Protein AF-T1H4M9-F1 (afdb_monomer_lite)

Sequence (95 aa):
MSRQRAESLLKQGDKEGCFVVRKSSTKGLYTLSLHTKVPQSHVKHYHIKQNARGEYYLSEKHCCENIPDLINYHRHNSGGLACRLKSSPCDRPVP

InterPro domains:
  IPR000980 SH2 domain [PF00017] (1-74)
  IPR000980 SH2 domain [PS50001] (1-89)
  IPR000980 SH2 domain [SM00252] (1-80)
  IPR036860 SH2 domain superfamily [G3DSA:3.30.505.10] (1-94)
  IPR036860 SH2 domain superfamily [SSF55550] (1-86)
  IPR043539 Grb2-like [PTHR46037] (2-86)

Foldseek 3Di:
DDPVVQLVLQVVVVDALAWDKDDDPDPPKIKIWGFHPVPHTDIDIFIFHADPVCWTDSDPQDTHNDPVVVLVCQQVPVSPPPHRRPYYSPPPPDD

pLDDT: mean 81.82, std 11.46, range [34.91, 91.0]

Organism: Megaselia scalaris (NCBI:txid36166)

Radius of gyration: 12.99 Å; chains: 1; bounding box: 29×38×28 Å

Structure (mmCIF, N/CA/C/O backbone):
data_AF-T1H4M9-F1
#
_entry.id   AF-T1H4M9-F1
#
loop_
_atom_site.group_PDB
_atom_site.id
_atom_site.type_symbol
_atom_site.label_atom_id
_atom_site.label_alt_id
_atom_site.label_comp_id
_atom_site.label_asym_id
_atom_site.label_entity_id
_atom_site.label_seq_id
_atom_site.pdbx_PDB_ins_code
_atom_site.Cartn_x
_atom_site.Cartn_y
_atom_site.Cartn_z
_atom_site.occupancy
_atom_site.B_iso_or_equiv
_atom_site.auth_seq_id
_atom_site.auth_comp_id
_atom_site.auth_asym_id
_atom_site.auth_atom_id
_atom_site.pdbx_PDB_model_num
ATOM 1 N N . MET A 1 1 ? -2.254 -12.261 5.582 1.00 70.94 1 MET A N 1
ATOM 2 C CA . MET A 1 1 ? -1.130 -12.355 4.619 1.00 70.94 1 MET A CA 1
ATOM 3 C C . MET A 1 1 ? 0.120 -11.772 5.271 1.00 70.94 1 MET A C 1
ATOM 5 O O . MET A 1 1 ? 0.046 -10.658 5.777 1.00 70.94 1 MET A O 1
ATOM 9 N N . SER A 1 2 ? 1.235 -12.511 5.311 1.00 83.94 2 SER A N 1
ATOM 10 C CA . SER A 1 2 ? 2.495 -12.048 5.920 1.00 83.94 2 SER A CA 1
ATOM 11 C C . SER A 1 2 ? 3.293 -11.129 4.986 1.00 83.94 2 SER A C 1
ATOM 13 O O . SER A 1 2 ? 3.031 -11.076 3.782 1.00 83.94 2 SER A O 1
ATOM 15 N N . ARG A 1 3 ? 4.278 -10.409 5.544 1.00 84.50 3 ARG A N 1
ATOM 16 C CA . ARG A 1 3 ? 5.198 -9.549 4.780 1.00 84.50 3 ARG A CA 1
ATOM 17 C C . ARG A 1 3 ? 5.925 -10.348 3.698 1.00 84.50 3 ARG A C 1
ATOM 19 O O . ARG A 1 3 ? 5.829 -9.978 2.534 1.00 84.50 3 ARG A O 1
ATOM 26 N N . GLN A 1 4 ? 6.535 -11.480 4.070 1.00 87.25 4 GLN A N 1
ATOM 27 C CA . GLN A 1 4 ? 7.284 -12.309 3.121 1.00 87.25 4 GLN A CA 1
ATOM 28 C C . GLN A 1 4 ? 6.402 -12.829 1.981 1.00 87.25 4 GLN A C 1
ATOM 30 O O . GLN A 1 4 ? 6.839 -12.842 0.831 1.00 87.25 4 GLN A O 1
ATOM 35 N N . ARG A 1 5 ? 5.144 -13.215 2.260 1.00 87.38 5 ARG A N 1
ATOM 36 C CA . ARG A 1 5 ? 4.216 -13.628 1.194 1.00 87.38 5 ARG A CA 1
ATOM 37 C C . ARG A 1 5 ? 3.910 -12.487 0.234 1.00 87.38 5 ARG A C 1
ATOM 39 O O . ARG A 1 5 ? 3.933 -12.708 -0.970 1.00 87.38 5 ARG A O 1
ATOM 46 N N . ALA A 1 6 ? 3.631 -11.291 0.751 1.00 88.31 6 ALA A N 1
ATOM 47 C CA . ALA A 1 6 ? 3.362 -10.131 -0.094 1.00 88.31 6 ALA A CA 1
ATOM 48 C C . ALA A 1 6 ? 4.570 -9.798 -0.981 1.00 88.31 6 ALA A C 1
ATOM 50 O O . ALA A 1 6 ? 4.403 -9.596 -2.178 1.00 88.31 6 ALA A O 1
ATOM 51 N N . GLU A 1 7 ? 5.785 -9.809 -0.425 1.00 89.00 7 GLU A N 1
ATOM 52 C CA . GLU A 1 7 ? 7.011 -9.592 -1.202 1.00 89.00 7 GLU A CA 1
ATOM 53 C C . GLU A 1 7 ? 7.208 -10.659 -2.276 1.00 89.00 7 GLU A C 1
ATOM 55 O O . GLU A 1 7 ? 7.514 -10.319 -3.413 1.00 89.00 7 GLU A O 1
ATOM 60 N N . SER A 1 8 ? 6.991 -11.931 -1.938 1.00 89.00 8 SER A N 1
ATOM 61 C CA . SER A 1 8 ? 7.130 -13.042 -2.885 1.00 89.00 8 SER A CA 1
ATOM 62 C C . SER A 1 8 ? 6.129 -12.927 -4.035 1.00 89.00 8 SER A C 1
ATOM 64 O O . SER A 1 8 ? 6.527 -13.041 -5.187 1.00 89.00 8 SER A O 1
ATOM 66 N N . LEU A 1 9 ? 4.859 -12.619 -3.746 1.00 87.50 9 LEU A N 1
ATOM 67 C CA . LEU A 1 9 ? 3.817 -12.416 -4.765 1.00 87.50 9 LEU A CA 1
ATOM 68 C C . LEU A 1 9 ? 4.137 -11.237 -5.687 1.00 87.50 9 LEU A C 1
ATOM 70 O O . LEU A 1 9 ? 4.002 -11.327 -6.905 1.00 87.50 9 LEU A O 1
ATOM 74 N N . LEU A 1 10 ? 4.577 -10.126 -5.101 1.00 88.06 10 LEU A N 1
ATOM 75 C CA . LEU A 1 10 ? 4.938 -8.923 -5.839 1.00 88.06 10 LEU A CA 1
ATOM 76 C C . LEU A 1 10 ? 6.170 -9.128 -6.722 1.00 88.06 10 LEU A C 1
ATOM 78 O O . LEU A 1 10 ? 6.167 -8.704 -7.875 1.00 88.06 10 LEU A O 1
ATOM 82 N N . LYS A 1 11 ? 7.198 -9.803 -6.196 1.00 85.50 11 LYS A N 1
ATOM 83 C CA . 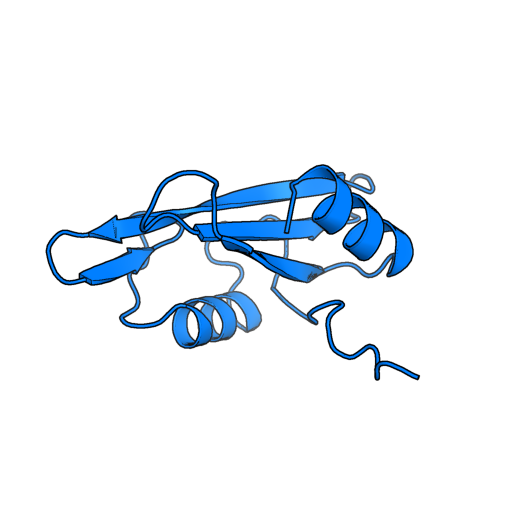LYS A 1 11 ? 8.405 -10.168 -6.946 1.00 85.50 11 LYS A CA 1
ATOM 84 C C . LYS A 1 11 ? 8.102 -11.191 -8.039 1.00 85.50 11 LYS A C 1
ATOM 86 O O . LYS A 1 11 ? 8.619 -11.047 -9.133 1.00 85.50 11 LYS A O 1
ATOM 91 N N . GLN A 1 12 ? 7.233 -12.169 -7.781 1.00 84.38 12 GLN A N 1
ATOM 92 C CA . GLN A 1 12 ? 6.801 -13.150 -8.782 1.00 84.38 12 GLN A CA 1
ATOM 93 C C . GLN A 1 12 ? 6.031 -12.495 -9.933 1.00 84.38 12 GLN A C 1
ATOM 95 O O . GLN A 1 12 ? 6.164 -12.912 -11.079 1.00 84.38 12 GLN A O 1
ATOM 100 N N . GLY A 1 13 ? 5.227 -11.471 -9.635 1.00 77.81 13 GLY A N 1
ATOM 101 C CA . GLY A 1 13 ? 4.548 -10.687 -10.661 1.00 77.81 13 GLY A CA 1
ATOM 102 C C . GLY A 1 13 ? 5.499 -9.833 -11.501 1.00 77.81 13 GLY A C 1
ATOM 103 O O . GLY A 1 13 ? 5.123 -9.469 -12.610 1.00 77.81 13 GLY A O 1
ATOM 104 N N . ASP A 1 14 ? 6.681 -9.499 -10.966 1.00 80.44 14 ASP A N 1
ATOM 105 C CA . ASP A 1 14 ? 7.760 -8.721 -11.594 1.00 80.44 14 ASP A CA 1
ATOM 106 C C . ASP A 1 14 ? 7.252 -7.503 -12.403 1.00 80.44 14 ASP A C 1
ATOM 108 O O . ASP A 1 14 ? 7.741 -7.156 -13.479 1.00 80.44 14 ASP A O 1
ATOM 112 N N . LYS A 1 15 ? 6.217 -6.836 -11.879 1.00 84.06 15 LYS A N 1
ATOM 113 C CA . LYS A 1 15 ? 5.491 -5.740 -12.536 1.00 84.06 15 LYS A CA 1
ATOM 114 C C . LYS A 1 15 ? 5.584 -4.475 -11.700 1.00 84.06 15 LYS A C 1
ATOM 116 O O . LYS A 1 15 ? 5.164 -4.445 -10.545 1.00 84.06 15 LYS A O 1
ATOM 121 N N . GLU A 1 16 ? 6.114 -3.407 -12.285 1.00 86.38 16 GLU A N 1
ATOM 122 C CA . GLU A 1 16 ? 6.188 -2.111 -11.612 1.00 86.38 16 GLU A CA 1
ATOM 123 C C . GLU A 1 16 ? 4.789 -1.557 -11.321 1.00 86.38 16 GLU A C 1
ATOM 125 O O . GLU A 1 16 ? 3.916 -1.565 -12.190 1.00 86.38 16 GLU A O 1
ATOM 130 N N . GLY A 1 17 ? 4.591 -1.035 -10.109 1.00 85.81 17 GLY A N 1
ATOM 131 C CA . GLY A 1 17 ? 3.294 -0.534 -9.666 1.00 85.81 17 GLY A CA 1
ATOM 132 C C . GLY A 1 17 ? 2.366 -1.653 -9.198 1.00 85.81 17 GLY A C 1
ATOM 133 O O . GLY A 1 17 ? 1.188 -1.403 -8.943 1.00 85.81 17 GLY A O 1
ATOM 134 N N . CYS A 1 18 ? 2.869 -2.889 -9.091 1.00 89.94 18 CYS A N 1
ATOM 135 C 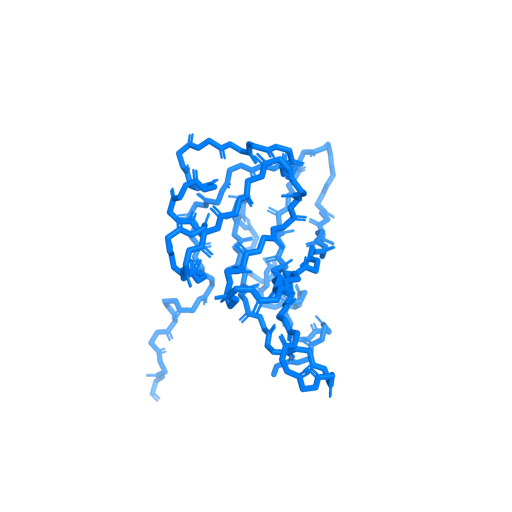CA . CYS A 1 18 ? 2.118 -3.992 -8.517 1.00 89.94 18 CYS A CA 1
ATOM 136 C C . CYS A 1 18 ? 1.985 -3.793 -7.002 1.00 89.94 18 CYS A C 1
ATOM 138 O O . CYS A 1 18 ? 2.973 -3.474 -6.340 1.00 89.94 18 CYS A O 1
ATOM 140 N N . PHE A 1 19 ? 0.790 -3.953 -6.437 1.00 89.88 19 PHE A N 1
ATOM 141 C CA . PHE A 1 19 ? 0.554 -3.655 -5.022 1.00 89.88 19 PHE A CA 1
ATOM 142 C C . PHE A 1 19 ? -0.397 -4.633 -4.341 1.00 89.88 19 PHE A C 1
ATOM 144 O O . PHE A 1 19 ? -1.295 -5.189 -4.958 1.00 89.88 19 PHE A O 1
ATOM 151 N N . VAL A 1 20 ? -0.241 -4.820 -3.035 1.00 89.62 20 VAL A N 1
ATOM 152 C CA . VAL A 1 20 ? -1.117 -5.678 -2.226 1.00 89.62 20 VAL A CA 1
ATOM 153 C C . VAL A 1 20 ? -1.422 -4.977 -0.916 1.00 89.62 20 VAL A C 1
ATOM 155 O O . VAL A 1 20 ? -0.517 -4.448 -0.268 1.00 89.62 20 VAL A O 1
ATOM 158 N N . VAL A 1 21 ? -2.680 -5.022 -0.487 1.00 88.81 21 VAL A N 1
ATOM 159 C CA . VAL A 1 21 ? -3.055 -4.614 0.867 1.00 88.81 21 VAL A CA 1
ATOM 160 C C . VAL A 1 21 ? -3.183 -5.848 1.743 1.00 88.81 21 VAL A C 1
ATOM 162 O O . VAL A 1 21 ? -3.898 -6.795 1.421 1.00 88.81 21 VAL A O 1
ATOM 165 N N . ARG A 1 22 ? -2.478 -5.837 2.872 1.00 86.88 22 ARG A N 1
ATOM 166 C CA . ARG A 1 22 ? -2.552 -6.880 3.896 1.00 86.88 22 ARG A CA 1
ATOM 167 C C . ARG A 1 22 ? -2.973 -6.281 5.230 1.00 86.88 22 ARG A C 1
ATOM 169 O O . ARG A 1 22 ? -2.570 -5.173 5.566 1.00 86.88 22 ARG A O 1
ATOM 176 N N . LYS A 1 23 ? -3.748 -7.035 6.008 1.00 82.94 23 LYS A N 1
ATOM 177 C CA . LYS A 1 23 ? -3.984 -6.733 7.426 1.00 82.94 23 LYS A CA 1
ATOM 178 C C . LYS A 1 23 ? -2.668 -6.903 8.187 1.00 82.94 23 LYS A C 1
ATOM 180 O O . LYS A 1 23 ? -1.961 -7.892 7.968 1.00 82.94 23 LYS A O 1
ATOM 185 N N . SER A 1 24 ? -2.325 -5.925 9.017 1.00 74.94 24 SER A N 1
ATOM 186 C CA . SER A 1 24 ? -1.208 -6.037 9.951 1.00 74.94 24 SER A CA 1
ATOM 187 C C . SER A 1 24 ? -1.569 -7.010 11.076 1.00 74.94 24 SER A C 1
ATOM 189 O O . SER A 1 24 ? -2.740 -7.335 11.274 1.00 74.94 24 SER A O 1
ATOM 191 N N . SER A 1 25 ? -0.569 -7.477 11.824 1.00 69.94 25 SER A N 1
ATOM 192 C CA . SER A 1 25 ? -0.802 -8.281 13.032 1.00 69.94 25 SER A CA 1
ATOM 193 C C . SER A 1 25 ? -1.534 -7.482 14.118 1.00 69.94 25 SER A C 1
ATOM 195 O O . SER A 1 25 ? -2.203 -8.060 14.968 1.00 69.94 25 SER A O 1
ATOM 197 N N . THR A 1 26 ? -1.447 -6.151 14.072 1.00 71.69 26 THR A N 1
ATOM 198 C CA . THR A 1 26 ? -2.198 -5.245 14.945 1.00 71.69 26 THR A CA 1
ATOM 199 C C . THR A 1 26 ? -3.629 -5.071 14.436 1.00 71.69 26 THR A C 1
ATOM 201 O O . THR A 1 26 ? -3.838 -4.703 13.275 1.00 71.69 26 THR A O 1
ATOM 204 N N . LYS A 1 27 ? -4.623 -5.285 15.311 1.00 68.81 27 LYS A N 1
ATOM 205 C CA . LYS A 1 27 ? -6.039 -5.025 15.002 1.00 68.81 27 LYS A CA 1
ATOM 206 C C . LYS A 1 27 ? -6.224 -3.577 14.529 1.00 68.81 27 LYS A C 1
ATOM 208 O O . LYS A 1 27 ? -5.761 -2.652 15.184 1.00 68.81 27 LYS A O 1
ATOM 213 N N . GLY A 1 28 ? -6.903 -3.404 13.396 1.00 71.56 28 GLY A N 1
ATOM 214 C CA . GLY A 1 28 ? -7.225 -2.090 12.824 1.00 71.56 28 GLY A CA 1
ATOM 215 C C . GLY A 1 28 ? -6.133 -1.463 11.952 1.00 71.56 28 GLY A C 1
ATOM 216 O O . GLY A 1 28 ? -6.377 -0.430 11.343 1.00 71.56 28 GLY A O 1
ATOM 217 N N . LEU A 1 29 ? -4.951 -2.079 11.829 1.00 83.06 29 LEU A N 1
ATOM 218 C CA . LEU A 1 29 ? -3.896 -1.567 10.951 1.00 83.06 29 LEU A CA 1
ATOM 219 C C . LEU A 1 29 ? -3.812 -2.370 9.656 1.00 83.06 29 LEU A C 1
ATOM 221 O O . LEU A 1 29 ? -3.801 -3.604 9.657 1.00 83.06 29 LEU A O 1
ATOM 225 N N . TYR A 1 30 ? -3.669 -1.660 8.542 1.00 88.69 30 TYR A N 1
ATOM 226 C CA . TYR A 1 30 ? -3.427 -2.258 7.235 1.00 88.69 30 TYR A CA 1
ATOM 227 C C . TYR A 1 30 ? -2.046 -1.858 6.722 1.00 88.69 30 TYR A C 1
ATOM 229 O O . TYR A 1 30 ? -1.410 -0.914 7.186 1.00 88.69 30 TYR A O 1
ATOM 237 N N . THR A 1 31 ? -1.516 -2.626 5.784 1.00 89.75 31 THR A N 1
ATOM 238 C CA . THR A 1 31 ? -0.213 -2.367 5.178 1.00 89.75 31 THR A CA 1
ATOM 239 C C . THR A 1 31 ? -0.319 -2.557 3.679 1.00 89.75 31 THR A C 1
ATOM 241 O O . THR A 1 31 ? -0.658 -3.644 3.209 1.00 89.75 31 THR A O 1
ATOM 244 N N . LEU A 1 32 ? 0.004 -1.511 2.931 1.00 89.88 32 LEU A N 1
ATOM 245 C CA . LEU A 1 32 ? 0.116 -1.540 1.484 1.00 89.88 32 LEU A CA 1
ATOM 246 C C . LEU A 1 32 ? 1.559 -1.874 1.108 1.00 89.88 32 LEU A C 1
ATOM 248 O O . LEU A 1 32 ? 2.492 -1.162 1.459 1.00 89.88 32 LEU A O 1
ATOM 252 N N . SER A 1 33 ? 1.758 -2.991 0.425 1.00 90.56 33 SER A N 1
ATOM 253 C CA . SER A 1 33 ? 3.059 -3.382 -0.118 1.00 90.56 33 SER A CA 1
ATOM 254 C C . SER A 1 33 ? 3.059 -3.069 -1.609 1.00 90.56 33 SER A C 1
ATOM 256 O O . SER A 1 33 ? 2.164 -3.527 -2.308 1.00 90.56 33 SER A O 1
ATOM 258 N N . LEU A 1 34 ? 4.024 -2.285 -2.078 1.00 90.31 34 LEU A N 1
ATOM 259 C CA . LEU A 1 34 ? 4.148 -1.797 -3.451 1.00 90.31 34 LEU A CA 1
ATOM 260 C C . LEU A 1 34 ? 5.479 -2.250 -4.043 1.00 90.31 34 LEU A C 1
ATOM 262 O O . LEU A 1 34 ? 6.535 -2.001 -3.468 1.00 90.31 34 LEU A O 1
ATOM 266 N N . HIS A 1 35 ? 5.432 -2.859 -5.216 1.00 91.00 35 HIS A N 1
ATOM 267 C CA . HIS A 1 35 ? 6.603 -3.204 -6.001 1.00 91.00 35 HIS A CA 1
ATOM 268 C C . HIS A 1 35 ? 7.019 -2.042 -6.904 1.00 91.00 35 HIS A C 1
ATOM 270 O O . HIS A 1 35 ? 6.230 -1.561 -7.723 1.00 91.00 35 HIS A O 1
ATOM 276 N N . THR A 1 36 ? 8.274 -1.620 -6.781 1.00 88.88 36 THR A N 1
ATOM 277 C CA . THR A 1 36 ? 8.912 -0.645 -7.668 1.00 88.88 36 THR A CA 1
ATOM 278 C C . THR A 1 36 ? 10.145 -1.265 -8.305 1.00 88.88 36 THR A C 1
ATOM 280 O O . THR A 1 36 ? 10.860 -2.017 -7.650 1.00 88.88 36 THR A O 1
ATOM 283 N N . LYS A 1 37 ? 10.392 -0.954 -9.578 1.00 84.50 37 LYS A N 1
ATOM 284 C CA . LYS A 1 37 ? 11.575 -1.424 -10.311 1.00 84.50 37 LYS A CA 1
ATOM 285 C C . LYS A 1 37 ? 12.621 -0.344 -10.551 1.00 84.50 37 LYS A C 1
ATOM 287 O O . LYS A 1 37 ? 13.742 -0.673 -10.917 1.00 84.50 37 LYS A O 1
ATOM 292 N N . VAL A 1 38 ? 12.273 0.918 -10.314 1.00 76.31 38 VAL A N 1
ATOM 293 C CA . VAL A 1 38 ? 13.139 2.071 -10.568 1.00 76.31 38 VAL A CA 1
ATOM 294 C C . VAL A 1 38 ? 13.540 2.709 -9.231 1.00 76.31 38 VAL A C 1
ATOM 296 O O . VAL A 1 38 ? 12.652 2.985 -8.415 1.00 76.31 38 VAL A O 1
ATOM 299 N N . PRO A 1 39 ? 14.843 2.939 -8.963 1.00 70.31 39 PRO A N 1
ATOM 300 C CA . PRO A 1 39 ? 16.019 2.569 -9.772 1.00 70.31 39 PRO A CA 1
ATOM 301 C C . PRO A 1 39 ? 16.426 1.081 -9.675 1.00 70.31 39 PRO A C 1
ATOM 303 O O . PRO A 1 39 ? 17.215 0.618 -10.489 1.00 70.31 39 PRO A O 1
ATOM 306 N N . GLN A 1 40 ? 15.896 0.326 -8.705 1.00 80.62 40 GLN A N 1
ATOM 307 C CA . GLN A 1 40 ? 16.146 -1.111 -8.536 1.00 80.62 40 GLN A CA 1
ATOM 308 C C . GLN A 1 40 ? 14.869 -1.826 -8.067 1.00 80.62 40 GLN A C 1
ATOM 310 O O . GLN A 1 40 ? 14.034 -1.227 -7.386 1.00 80.62 40 GLN A O 1
ATOM 315 N N . SER A 1 41 ? 14.727 -3.112 -8.412 1.00 85.75 41 SER A N 1
ATOM 316 C CA . SER A 1 41 ? 13.611 -3.969 -7.987 1.00 85.75 41 SER A CA 1
ATOM 317 C C . SER A 1 41 ? 13.538 -4.083 -6.461 1.00 85.75 41 SER A C 1
ATOM 319 O O . SER A 1 41 ? 14.371 -4.730 -5.822 1.00 85.75 41 SER A O 1
ATOM 321 N N . HIS A 1 42 ? 12.535 -3.436 -5.867 1.00 88.12 42 HIS A N 1
ATOM 322 C CA . HIS A 1 42 ? 12.321 -3.402 -4.427 1.00 88.12 42 HIS A CA 1
ATOM 323 C C . 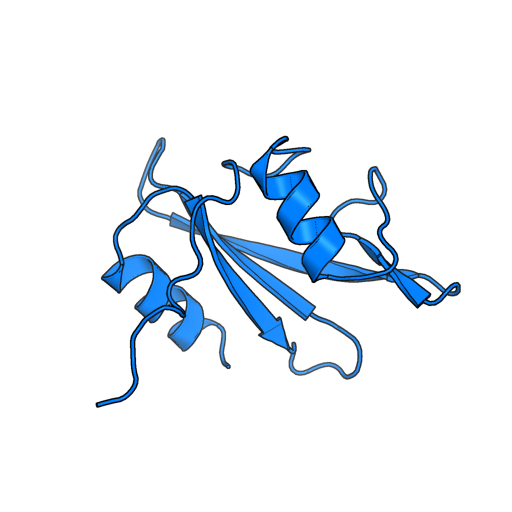HIS A 1 42 ? 10.832 -3.355 -4.075 1.00 88.12 42 HIS A C 1
ATOM 325 O O . HIS A 1 42 ? 10.003 -2.821 -4.813 1.00 88.12 42 HIS A O 1
ATOM 331 N N . VAL A 1 43 ? 10.480 -3.894 -2.908 1.00 89.88 43 VAL A N 1
ATOM 332 C CA . VAL A 1 43 ? 9.116 -3.828 -2.375 1.00 89.88 43 VAL A CA 1
ATOM 333 C C . VAL A 1 43 ? 9.087 -2.834 -1.222 1.00 89.88 43 VAL A C 1
ATOM 335 O O . VAL A 1 43 ? 9.723 -3.043 -0.194 1.00 89.88 43 VAL A O 1
ATOM 338 N N . LYS A 1 44 ? 8.341 -1.742 -1.382 1.00 89.81 44 LYS A N 1
ATOM 339 C CA . LYS A 1 44 ? 8.092 -0.774 -0.312 1.00 89.81 44 LYS A CA 1
ATOM 340 C C . LYS A 1 44 ? 6.845 -1.154 0.471 1.00 89.81 44 LYS A C 1
ATOM 342 O O . LYS A 1 44 ? 5.839 -1.549 -0.109 1.00 89.81 44 LYS A O 1
ATOM 347 N N . HIS A 1 45 ? 6.896 -0.993 1.787 1.00 90.19 45 HIS A N 1
ATOM 348 C CA . HIS A 1 45 ? 5.764 -1.244 2.672 1.00 90.19 45 HIS A CA 1
ATOM 349 C C . HIS A 1 45 ? 5.312 0.065 3.309 1.00 90.19 45 HIS A C 1
ATOM 351 O O . HIS A 1 45 ? 6.095 0.737 3.975 1.00 90.19 45 HIS A O 1
ATOM 357 N N . TYR A 1 46 ? 4.044 0.396 3.122 1.00 88.38 46 TYR A N 1
ATOM 358 C CA . TYR A 1 46 ? 3.409 1.587 3.653 1.00 88.38 46 TYR A CA 1
ATOM 359 C C . TYR A 1 46 ? 2.334 1.185 4.658 1.00 88.38 46 TYR A C 1
ATOM 361 O O . TYR A 1 46 ? 1.469 0.361 4.358 1.00 88.38 46 TYR A O 1
ATOM 369 N N . HIS A 1 47 ? 2.390 1.744 5.862 1.00 88.25 47 HIS A N 1
ATOM 370 C CA . HIS A 1 47 ? 1.374 1.498 6.879 1.00 88.25 47 HIS A CA 1
ATOM 371 C C . HIS A 1 47 ? 0.166 2.393 6.620 1.00 88.25 47 HIS A C 1
ATOM 373 O O . HIS A 1 47 ? 0.289 3.613 6.603 1.00 88.25 47 HIS A O 1
ATOM 379 N N . ILE A 1 48 ? -0.993 1.770 6.431 1.00 89.06 48 ILE A N 1
ATOM 380 C CA . ILE A 1 48 ? -2.275 2.461 6.390 1.00 89.06 48 ILE A CA 1
ATOM 381 C C . ILE A 1 48 ? -2.698 2.644 7.843 1.00 89.06 48 ILE A C 1
ATOM 383 O O . ILE A 1 48 ? -2.978 1.667 8.549 1.00 89.06 48 ILE A O 1
ATOM 387 N N . LYS A 1 49 ? -2.692 3.898 8.281 1.00 87.62 49 LYS A N 1
ATOM 388 C CA . LYS A 1 49 ? -3.209 4.308 9.582 1.00 87.62 49 LYS A CA 1
ATOM 389 C C . LYS A 1 49 ? -4.682 4.667 9.447 1.00 87.62 49 LYS A C 1
ATOM 391 O O . LYS A 1 49 ? -5.156 4.944 8.349 1.00 87.62 49 LYS A O 1
ATOM 396 N N . GLN A 1 50 ? -5.383 4.646 10.569 1.00 88.19 50 GLN A N 1
ATOM 397 C CA . GLN A 1 50 ? -6.778 5.048 10.662 1.00 88.19 50 GLN A CA 1
ATOM 398 C C . GLN A 1 50 ? -6.882 6.162 11.701 1.00 88.19 50 GLN A C 1
ATOM 400 O O . GLN A 1 50 ? -6.252 6.075 12.758 1.00 88.19 50 GLN A O 1
ATOM 405 N N . ASN A 1 51 ? -7.609 7.229 11.382 1.00 87.62 51 ASN A N 1
ATOM 406 C CA . ASN A 1 51 ? -7.817 8.336 12.308 1.00 87.62 51 ASN A CA 1
ATOM 407 C C . ASN A 1 51 ? -8.994 8.045 13.262 1.00 87.62 51 ASN A C 1
ATOM 409 O O . ASN A 1 51 ? -9.710 7.054 13.114 1.00 87.62 51 ASN A O 1
ATOM 413 N N . ALA A 1 52 ? -9.223 8.937 14.229 1.00 86.50 52 ALA A N 1
ATOM 414 C CA . ALA A 1 52 ? -10.331 8.811 15.181 1.00 86.50 52 ALA A CA 1
ATOM 415 C C . ALA A 1 52 ? -11.725 8.872 14.523 1.00 86.50 52 ALA A C 1
ATOM 417 O O . ALA A 1 52 ? -12.688 8.367 15.091 1.00 86.50 52 ALA A O 1
ATOM 418 N N . ARG A 1 53 ? -11.834 9.462 13.324 1.00 87.56 53 ARG A N 1
ATOM 419 C CA . ARG A 1 53 ? -13.076 9.544 12.536 1.00 87.56 53 ARG A CA 1
ATOM 420 C C . ARG A 1 53 ? -13.362 8.263 11.746 1.00 87.56 53 ARG A C 1
ATOM 422 O O . ARG A 1 53 ? -14.446 8.124 11.196 1.00 87.56 53 ARG A O 1
ATOM 429 N N . GLY A 1 54 ? -12.415 7.327 11.706 1.00 86.50 54 GLY A N 1
ATOM 430 C CA . GLY A 1 54 ? -12.527 6.081 10.958 1.00 86.50 54 GLY A CA 1
ATOM 431 C C . GLY A 1 54 ? -11.957 6.122 9.538 1.00 86.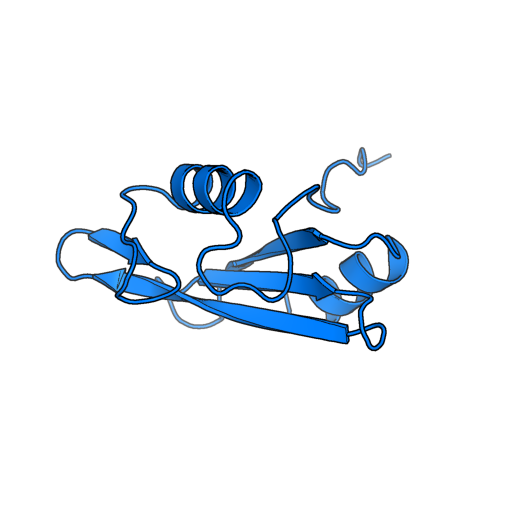50 54 GLY A C 1
ATOM 432 O O . GLY A 1 54 ? -12.054 5.128 8.828 1.00 86.50 54 GLY A O 1
ATOM 433 N N . GLU A 1 55 ? -11.328 7.225 9.139 1.00 90.19 55 GLU A N 1
ATOM 434 C CA . GLU A 1 55 ? -10.736 7.412 7.813 1.00 90.19 55 GLU A CA 1
ATOM 435 C C . GLU A 1 55 ? -9.328 6.802 7.756 1.00 90.19 55 GLU A C 1
ATOM 437 O O . GLU A 1 55 ? -8.516 6.960 8.673 1.00 90.19 55 GLU A O 1
ATOM 442 N N . TYR A 1 56 ? -9.021 6.130 6.653 1.00 89.62 56 TYR A N 1
ATOM 443 C CA . TYR A 1 56 ? -7.738 5.515 6.349 1.00 89.62 56 TYR A CA 1
ATOM 444 C C . TYR A 1 56 ? -6.807 6.472 5.609 1.00 89.62 56 TYR A C 1
ATOM 446 O O . TYR A 1 56 ? -7.202 7.147 4.663 1.00 89.62 56 TYR A O 1
ATOM 454 N N . TYR A 1 57 ? -5.533 6.480 5.985 1.00 88.25 57 TYR A N 1
ATOM 455 C CA . TYR A 1 57 ? -4.525 7.321 5.351 1.00 88.25 57 TYR A CA 1
ATOM 456 C C . TYR A 1 57 ? -3.161 6.628 5.305 1.00 88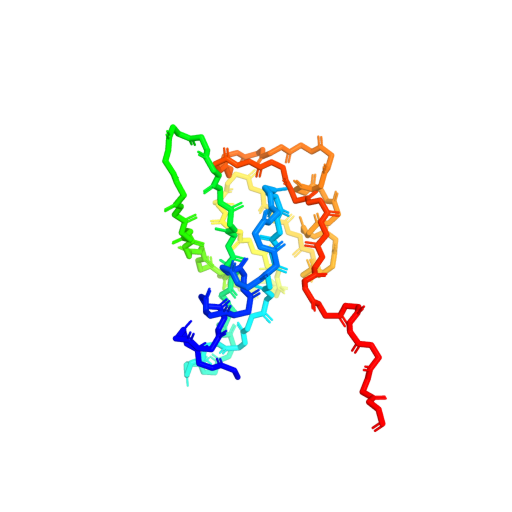.25 57 TYR A C 1
ATOM 458 O O . TYR A 1 57 ? -2.750 5.934 6.239 1.00 88.25 57 TYR A O 1
ATOM 466 N N . LEU A 1 58 ? -2.441 6.811 4.196 1.00 86.06 58 LEU A N 1
ATOM 467 C CA . LEU A 1 58 ? -1.043 6.374 4.044 1.00 86.06 58 LEU A CA 1
ATOM 468 C C . LEU A 1 58 ? -0.053 7.464 4.450 1.00 86.06 58 LEU A C 1
ATOM 470 O O . LEU A 1 58 ? 1.050 7.185 4.916 1.00 86.06 58 LEU A O 1
ATOM 474 N N . SER A 1 59 ? -0.454 8.711 4.252 1.00 80.38 59 SER A N 1
ATOM 475 C CA . SER A 1 59 ? 0.274 9.910 4.624 1.00 80.38 59 SER A CA 1
ATOM 476 C C . SER A 1 59 ? -0.756 10.901 5.133 1.00 80.38 59 SER A C 1
ATOM 478 O O . SER A 1 59 ? -1.845 10.974 4.573 1.00 80.38 59 SER A O 1
ATOM 480 N N . GLU A 1 60 ? -0.429 11.680 6.160 1.00 74.69 60 GLU A N 1
ATOM 481 C CA . GLU A 1 60 ? -1.336 12.694 6.732 1.00 74.69 60 GLU A CA 1
ATOM 482 C C . GLU A 1 60 ? -1.782 13.747 5.702 1.00 74.69 60 GLU A C 1
ATOM 484 O O . GLU A 1 60 ? -2.726 14.490 5.930 1.00 74.69 60 GLU A O 1
ATOM 489 N N . LYS A 1 61 ? -1.132 13.772 4.533 1.00 75.19 61 LYS A N 1
ATOM 490 C CA . LYS A 1 61 ? -1.521 14.575 3.374 1.00 75.19 61 LYS A CA 1
ATOM 491 C C . LYS A 1 61 ? -2.827 14.128 2.708 1.00 75.19 61 LYS A C 1
ATOM 493 O O . LYS A 1 61 ? -3.406 14.926 1.977 1.00 75.19 61 LYS A O 1
ATOM 498 N N . HIS A 1 62 ? -3.257 12.874 2.874 1.00 81.06 62 HIS A N 1
ATOM 499 C CA . HIS A 1 62 ? -4.462 12.365 2.218 1.00 81.06 62 HIS A CA 1
ATOM 500 C C . HIS A 1 62 ? -5.168 11.288 3.050 1.00 81.06 62 HIS A C 1
ATOM 502 O O . HIS A 1 62 ? -4.638 10.190 3.243 1.00 81.06 62 HIS A O 1
ATOM 508 N N . CYS A 1 63 ? -6.379 11.617 3.496 1.00 87.38 63 CYS A N 1
ATOM 509 C CA . CYS A 1 63 ? -7.279 10.735 4.231 1.00 87.38 63 CYS A CA 1
ATOM 510 C C . CYS A 1 63 ? -8.440 10.315 3.328 1.00 87.38 63 CYS A C 1
ATOM 512 O O . CYS A 1 63 ? -8.978 11.138 2.590 1.00 87.38 63 CYS A O 1
ATOM 514 N N . CYS A 1 64 ? -8.826 9.046 3.398 1.00 88.00 64 CYS A N 1
ATOM 515 C CA . CYS A 1 64 ? -9.937 8.476 2.646 1.00 88.00 64 CYS A CA 1
ATOM 516 C C . CYS A 1 64 ? -10.830 7.664 3.576 1.00 88.00 64 CYS A C 1
ATOM 518 O O . CYS A 1 64 ? -10.341 6.992 4.477 1.00 88.00 64 CYS A O 1
ATOM 520 N N . GLU A 1 65 ? -12.130 7.630 3.320 1.00 88.75 65 GLU A N 1
ATOM 521 C CA . GLU A 1 65 ? -13.064 6.837 4.128 1.00 88.75 65 GLU A CA 1
ATOM 522 C C . GLU A 1 65 ? -12.856 5.327 3.941 1.00 88.75 65 GLU A C 1
ATOM 524 O O . GLU A 1 65 ? -13.001 4.556 4.887 1.00 88.75 65 GLU A O 1
ATOM 529 N N . ASN A 1 66 ? -12.415 4.898 2.750 1.00 88.62 66 ASN A N 1
ATOM 530 C CA . ASN A 1 66 ? -12.155 3.495 2.441 1.00 88.62 66 ASN A CA 1
ATOM 531 C C . ASN A 1 66 ? -10.755 3.275 1.852 1.00 88.62 66 ASN A C 1
ATOM 533 O O . ASN A 1 66 ? -10.222 4.078 1.086 1.00 88.62 66 ASN A O 1
ATOM 537 N N . ILE A 1 67 ? -10.179 2.105 2.137 1.00 86.81 67 ILE A N 1
ATOM 538 C CA . ILE A 1 67 ? -8.951 1.627 1.485 1.00 86.81 67 ILE A CA 1
ATOM 539 C C . ILE A 1 67 ? -9.063 1.547 -0.050 1.00 86.81 67 ILE A C 1
ATOM 541 O O . ILE A 1 67 ? -8.108 1.958 -0.709 1.00 86.81 67 ILE A O 1
ATOM 545 N N . PRO A 1 68 ? -10.148 1.028 -0.662 1.00 87.12 68 PRO A N 1
ATOM 546 C CA . PRO A 1 68 ? -10.301 1.053 -2.119 1.00 87.12 68 PRO A CA 1
ATOM 547 C C . PRO A 1 68 ? -10.246 2.464 -2.715 1.00 87.12 68 PRO A C 1
ATOM 549 O O . PRO A 1 68 ? -9.575 2.642 -3.729 1.00 87.12 68 PRO A O 1
ATOM 552 N N . ASP A 1 69 ? -10.858 3.463 -2.073 1.00 89.56 69 ASP A N 1
ATOM 553 C CA . ASP A 1 69 ? -10.791 4.859 -2.533 1.00 89.56 69 ASP A CA 1
ATOM 554 C C . ASP A 1 69 ? -9.363 5.394 -2.462 1.00 89.56 69 ASP A C 1
ATOM 556 O O . ASP A 1 69 ? -8.851 5.956 -3.432 1.00 89.56 69 ASP A O 1
ATOM 560 N N . LEU A 1 70 ? -8.672 5.109 -1.355 1.00 88.00 70 LEU A N 1
ATOM 561 C CA . LEU A 1 70 ? -7.262 5.439 -1.183 1.00 88.00 70 LEU A CA 1
ATOM 562 C C . LEU A 1 70 ? -6.394 4.807 -2.280 1.00 88.00 70 LEU A C 1
ATOM 564 O O . LEU A 1 70 ? -5.534 5.466 -2.865 1.00 88.00 70 LEU A O 1
ATOM 568 N N . ILE A 1 71 ? -6.627 3.534 -2.601 1.00 87.25 71 ILE A N 1
ATOM 569 C CA . ILE A 1 71 ? -5.927 2.844 -3.689 1.00 87.25 71 ILE A CA 1
ATOM 570 C C . ILE A 1 71 ? -6.232 3.517 -5.027 1.00 87.25 71 ILE A C 1
ATOM 572 O O . ILE A 1 71 ? -5.315 3.744 -5.815 1.00 87.25 71 ILE A O 1
ATOM 576 N N . ASN A 1 72 ? -7.498 3.827 -5.299 1.00 88.19 72 ASN A N 1
ATOM 577 C CA . ASN A 1 72 ? -7.918 4.421 -6.562 1.00 88.19 72 ASN A CA 1
ATOM 578 C C . ASN A 1 72 ? -7.305 5.813 -6.765 1.00 88.19 72 ASN A C 1
ATOM 580 O O . ASN A 1 72 ? -6.814 6.126 -7.852 1.00 88.19 72 ASN A O 1
ATOM 584 N N . TYR A 1 73 ? -7.236 6.615 -5.703 1.00 88.19 73 TYR A N 1
ATOM 585 C CA . TYR A 1 73 ? -6.514 7.881 -5.711 1.00 88.19 73 TYR A CA 1
ATOM 586 C C . TYR A 1 73 ? -5.031 7.666 -6.037 1.00 88.19 73 TYR A C 1
ATOM 588 O O . TYR A 1 73 ? -4.510 8.255 -6.987 1.00 88.19 73 TYR A O 1
ATOM 596 N N . HIS A 1 74 ? -4.376 6.736 -5.333 1.00 86.88 74 HIS A N 1
ATOM 597 C CA . HIS A 1 74 ? -2.963 6.414 -5.546 1.00 86.88 74 HIS A CA 1
ATOM 598 C C . HIS A 1 74 ? -2.650 5.748 -6.900 1.00 86.88 74 HIS A C 1
ATOM 600 O O . HIS A 1 74 ? -1.490 5.671 -7.327 1.00 86.88 74 HIS A O 1
ATOM 606 N N . ARG A 1 75 ? -3.689 5.272 -7.591 1.00 85.25 75 ARG A N 1
ATOM 607 C CA . ARG A 1 75 ? -3.632 4.744 -8.956 1.00 85.25 75 ARG A CA 1
ATOM 608 C C . ARG A 1 75 ? -3.444 5.862 -9.982 1.00 85.25 75 ARG A C 1
ATOM 610 O O . ARG A 1 75 ? -2.652 5.722 -10.912 1.00 85.25 75 ARG A O 1
ATOM 617 N N . HIS A 1 76 ? -4.133 6.983 -9.782 1.00 83.88 76 HIS A N 1
ATOM 618 C CA . HIS A 1 76 ? -4.077 8.147 -10.669 1.00 83.88 76 HIS A CA 1
ATOM 619 C C . HIS A 1 76 ? -2.948 9.104 -10.275 1.00 83.88 76 HIS A C 1
ATOM 621 O O . HIS A 1 76 ? -2.206 9.579 -11.138 1.00 83.88 76 HIS A O 1
ATOM 627 N N . ASN A 1 77 ? -2.763 9.319 -8.972 1.00 80.56 77 ASN A N 1
ATOM 628 C CA . ASN A 1 77 ? -1.768 10.220 -8.409 1.00 80.56 77 ASN A CA 1
ATOM 629 C C . ASN A 1 77 ? -0.863 9.478 -7.421 1.00 80.56 77 ASN A C 1
ATOM 631 O O . ASN A 1 77 ? -1.323 9.021 -6.385 1.00 80.56 77 ASN A O 1
ATOM 635 N N . SER A 1 78 ? 0.444 9.393 -7.675 1.00 73.19 78 SER A N 1
ATOM 636 C CA . SER A 1 78 ? 1.355 8.686 -6.762 1.00 73.19 78 SER A CA 1
ATOM 637 C C . SER A 1 78 ? 1.347 9.281 -5.349 1.00 73.19 78 SER A C 1
ATOM 639 O O . SER A 1 78 ? 1.523 8.529 -4.394 1.00 73.19 78 SER A O 1
ATOM 641 N N . GLY A 1 79 ? 1.083 10.584 -5.182 1.00 69.75 79 GLY A N 1
ATOM 642 C CA . GLY A 1 79 ? 0.754 11.180 -3.878 1.00 69.75 79 GLY A CA 1
ATOM 643 C C . GLY A 1 79 ? 1.789 10.940 -2.765 1.00 69.75 79 GLY A C 1
ATOM 644 O O . GLY A 1 79 ? 1.427 10.922 -1.593 1.00 69.75 79 GLY A O 1
ATOM 645 N N . GLY A 1 80 ? 3.061 10.707 -3.118 1.00 72.81 80 GLY A N 1
ATOM 646 C CA . GLY A 1 80 ? 4.145 10.361 -2.183 1.00 72.81 80 GLY A CA 1
ATOM 647 C C . GLY A 1 80 ? 4.566 8.881 -2.164 1.00 72.81 80 GLY A C 1
ATOM 648 O O . GLY A 1 80 ? 5.517 8.523 -1.468 1.00 72.81 80 GLY A O 1
ATOM 649 N N . LEU A 1 81 ? 3.912 8.009 -2.935 1.00 84.19 81 LEU A N 1
ATOM 650 C CA . LEU A 1 81 ? 4.383 6.644 -3.186 1.00 84.19 81 LEU A CA 1
ATOM 651 C C . LEU A 1 81 ? 5.557 6.630 -4.173 1.00 84.19 81 LEU A C 1
ATOM 653 O O . LEU A 1 81 ? 5.701 7.526 -5.001 1.00 84.19 81 LEU A O 1
ATOM 657 N N . ALA A 1 82 ? 6.377 5.576 -4.120 1.00 82.69 82 ALA A N 1
ATOM 658 C CA . ALA A 1 82 ? 7.498 5.411 -5.052 1.00 82.69 82 ALA A CA 1
ATOM 659 C C . ALA A 1 82 ? 7.060 5.266 -6.515 1.00 82.69 82 ALA A C 1
ATOM 661 O O . ALA A 1 82 ? 7.797 5.649 -7.413 1.00 82.69 82 ALA A O 1
ATOM 662 N N . CYS A 1 83 ? 5.872 4.711 -6.749 1.00 84.94 83 CYS A N 1
ATOM 663 C CA . CYS A 1 83 ? 5.257 4.591 -8.063 1.00 84.94 83 CYS A CA 1
ATOM 664 C C . CYS A 1 83 ? 3.730 4.632 -7.899 1.00 84.94 83 CYS A C 1
ATOM 666 O O . CYS A 1 83 ? 3.208 4.413 -6.802 1.00 84.94 83 CYS A O 1
ATOM 668 N N . ARG A 1 84 ? 3.018 4.915 -8.991 1.00 87.88 84 ARG A N 1
ATOM 669 C CA . ARG A 1 84 ? 1.558 4.793 -9.056 1.00 87.88 84 ARG A CA 1
ATOM 670 C C . ARG A 1 84 ? 1.139 3.338 -8.868 1.00 87.88 84 ARG A C 1
ATOM 672 O O . ARG A 1 84 ? 1.807 2.420 -9.352 1.00 87.88 84 ARG A O 1
ATOM 679 N N . LEU A 1 85 ? 0.010 3.136 -8.201 1.00 87.81 85 LEU A N 1
ATOM 680 C CA . LEU A 1 85 ? -0.610 1.817 -8.120 1.00 87.81 85 LEU A CA 1
ATOM 681 C C . LEU A 1 85 ? -1.134 1.453 -9.516 1.00 87.81 85 LEU A C 1
ATOM 683 O O . LEU A 1 85 ? -1.838 2.243 -10.130 1.00 87.81 85 LEU A O 1
ATOM 687 N N . LYS A 1 86 ? -0.772 0.290 -10.058 1.00 83.81 86 LYS A N 1
ATOM 688 C CA . LYS A 1 86 ? -1.213 -0.144 -11.398 1.00 8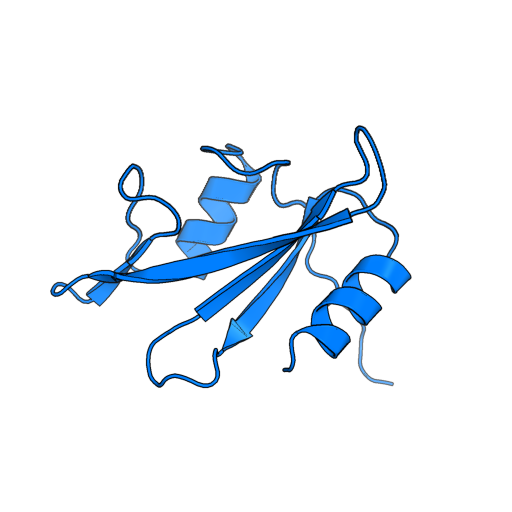3.81 86 LYS A CA 1
ATOM 689 C C . LYS A 1 86 ? -2.119 -1.362 -11.314 1.00 83.81 86 LYS A C 1
ATOM 691 O O . LYS A 1 86 ? -3.266 -1.323 -11.752 1.00 83.81 86 LYS A O 1
ATOM 696 N N . SER A 1 87 ? -1.627 -2.432 -10.701 1.00 79.31 87 SER A N 1
ATOM 697 C CA . SER A 1 87 ? -2.335 -3.712 -10.628 1.00 79.31 87 SER A CA 1
ATOM 698 C C . SER A 1 87 ? -2.114 -4.356 -9.271 1.00 79.31 87 SER A C 1
ATOM 700 O O . SER A 1 87 ? -1.050 -4.201 -8.683 1.00 79.31 87 SER A O 1
ATOM 702 N N . SER A 1 88 ? -3.096 -5.103 -8.776 1.00 77.75 88 SER A N 1
ATOM 703 C CA . SER A 1 88 ? -2.848 -5.998 -7.649 1.00 77.75 88 SER A CA 1
ATOM 704 C C . SER A 1 88 ? -2.427 -7.372 -8.179 1.00 77.75 88 SER A C 1
ATOM 706 O O . SER A 1 88 ? -2.950 -7.791 -9.212 1.00 77.75 88 SER A O 1
ATOM 708 N N . PRO A 1 89 ? -1.514 -8.109 -7.518 1.00 69.25 89 PRO A N 1
ATOM 709 C CA . PRO A 1 89 ? -1.164 -9.468 -7.929 1.00 69.25 89 PRO A CA 1
ATOM 710 C C . PRO A 1 89 ? -2.304 -10.467 -7.648 1.00 69.25 89 PRO A C 1
ATOM 712 O O . PRO A 1 89 ? -2.130 -11.661 -7.860 1.00 69.25 89 PRO A O 1
ATOM 715 N N . CYS A 1 90 ? -3.451 -9.988 -7.144 1.00 53.28 90 CYS A N 1
ATOM 716 C CA . CYS A 1 90 ? -4.597 -10.793 -6.740 1.00 53.28 90 CYS A CA 1
ATOM 717 C C . CYS A 1 90 ? -5.599 -11.090 -7.861 1.00 53.28 90 CYS A C 1
ATOM 719 O O . CYS A 1 90 ? -6.579 -11.767 -7.583 1.00 53.28 90 CYS A O 1
ATOM 721 N N . ASP A 1 91 ? -5.339 -10.702 -9.111 1.00 50.53 91 ASP A N 1
ATOM 722 C CA . ASP A 1 91 ? -6.066 -11.269 -10.258 1.00 50.53 91 ASP A CA 1
ATOM 723 C C . ASP A 1 91 ? -5.398 -12.566 -10.745 1.00 50.53 91 ASP A C 1
ATOM 725 O O . ASP A 1 91 ? -5.141 -12.775 -11.927 1.00 50.53 91 ASP A O 1
ATOM 729 N N . ARG A 1 92 ? -5.007 -13.430 -9.802 1.00 42.72 92 ARG A N 1
ATOM 730 C CA . ARG A 1 92 ? -4.678 -14.810 -10.142 1.00 42.72 92 ARG A CA 1
ATOM 731 C C . ARG A 1 92 ? -5.938 -15.614 -9.845 1.00 42.72 92 ARG A C 1
ATOM 733 O O . ARG A 1 92 ? -6.250 -15.752 -8.659 1.00 42.72 92 ARG A O 1
ATOM 740 N N . PRO A 1 93 ? -6.672 -16.100 -10.864 1.00 36.53 93 PRO A N 1
ATOM 741 C CA . PRO A 1 93 ? -7.736 -17.053 -10.616 1.00 36.53 93 PRO A CA 1
ATOM 742 C C . PRO A 1 93 ? -7.106 -18.219 -9.857 1.00 36.53 93 PRO A C 1
ATOM 744 O O . PRO A 1 93 ? -6.047 -18.734 -10.230 1.00 36.53 93 PRO A O 1
ATOM 747 N N . VAL A 1 94 ? -7.702 -18.543 -8.715 1.00 34.91 94 VAL A N 1
ATOM 748 C CA . VAL A 1 94 ? -7.434 -19.816 -8.056 1.00 34.91 94 VAL A CA 1
ATOM 749 C C . VAL A 1 94 ? -7.830 -20.915 -9.056 1.00 34.91 94 VAL A C 1
ATOM 751 O O . VAL A 1 94 ? -8.921 -20.806 -9.618 1.00 34.91 94 VAL A O 1
ATOM 754 N N . PRO A 1 95 ? -6.944 -21.875 -9.381 1.00 49.56 95 PRO A N 1
ATOM 755 C CA . PRO A 1 95 ? -7.320 -23.026 -10.196 1.00 49.56 95 PRO A CA 1
ATOM 756 C C . PRO A 1 95 ? -8.309 -23.932 -9.459 1.00 49.56 95 PRO A C 1
ATOM 758 O O . PRO A 1 95 ? -8.288 -23.931 -8.203 1.00 49.56 95 PRO A O 1
#

Secondary structure (DSSP, 8-state):
--HHHHHHHHHHHT-TTBEEEEE-SSTT-EEEEEEE-SSS-EEEEEEEEE-TTS-EEEETTEEESSHHHHHHHHHH--TTSSS---B-TT-----